Protein AF-A0AAD9C7X7-F1 (afdb_monomer_lite)

Radius of gyration: 27.12 Å; chains: 1; bounding box: 74×35×60 Å

Sequence (134 aa):
MDRTVRLPRRCVQLIERSQFFRSRQISSILEVSDKIKAFRAKTAIWRRRVQNGITDMFPQLTEFLDTNQIPAEIVKNTIGSHLASLGDYFNDYFTDVDTDAWDWVRDPFVAHTSARGLSGKADEELLDLEGPGR

Secondary structure (DSSP, 8-state):
--------HHHHHHHHHHHHHHTS----HHHHHHHHHHHHHHHHHHHHHHHTT--TT-HHHHHHHHHTT--THHHHHHHHHHHHHHHHHHHHHTTT---GGGHHHH-TTS--TT--S--HHHHHHHHHHTS---

pLDDT: mean 76.08, std 17.65, range [39.72, 97.06]

Structure (mmCIF, N/CA/C/O backbone):
data_AF-A0AAD9C7X7-F1
#
_entry.id   AF-A0AAD9C7X7-F1
#
loop_
_atom_site.group_PDB
_atom_site.id
_atom_site.type_symbol
_atom_site.label_atom_id
_atom_site.label_alt_id
_atom_site.label_comp_id
_atom_site.label_asym_id
_atom_site.label_entity_id
_atom_site.label_seq_id
_atom_site.pdbx_PDB_ins_code
_atom_site.Cartn_x
_atom_site.Cartn_y
_atom_site.Cartn_z
_atom_site.occupancy
_atom_site.B_iso_or_equiv
_atom_site.auth_seq_id
_atom_site.auth_comp_id
_atom_site.auth_asym_id
_atom_site.auth_atom_id
_atom_site.pdbx_PDB_model_num
ATOM 1 N N . MET A 1 1 ? 57.657 2.732 0.501 1.00 40.00 1 MET A N 1
ATOM 2 C CA . MET A 1 1 ? 56.421 2.125 -0.028 1.00 40.00 1 MET A CA 1
ATOM 3 C C . MET A 1 1 ? 55.331 3.174 0.057 1.00 40.00 1 MET A C 1
ATOM 5 O O . MET A 1 1 ? 54.780 3.353 1.126 1.00 40.00 1 MET A O 1
ATOM 9 N N . ASP A 1 2 ? 55.086 3.907 -1.025 1.00 41.28 2 ASP A N 1
ATOM 10 C CA . ASP A 1 2 ? 53.816 4.608 -1.235 1.00 41.28 2 ASP A CA 1
ATOM 11 C C . ASP A 1 2 ? 53.670 4.830 -2.746 1.00 41.28 2 ASP A C 1
ATOM 13 O O . ASP A 1 2 ? 54.484 5.519 -3.362 1.00 41.28 2 ASP A O 1
ATOM 17 N N . ARG A 1 3 ? 52.726 4.129 -3.378 1.00 39.88 3 ARG A N 1
ATOM 18 C CA . ARG A 1 3 ? 52.393 4.310 -4.796 1.00 39.88 3 ARG A CA 1
ATOM 19 C C . ARG A 1 3 ? 51.029 4.975 -4.846 1.00 39.88 3 ARG A C 1
ATOM 21 O O . ARG A 1 3 ? 50.009 4.310 -4.996 1.00 39.88 3 ARG A O 1
ATOM 28 N N . THR A 1 4 ? 51.016 6.295 -4.740 1.00 48.06 4 THR A N 1
ATOM 29 C CA . THR A 1 4 ? 49.831 7.096 -5.039 1.00 48.06 4 THR A CA 1
ATOM 30 C C . THR A 1 4 ? 49.591 7.039 -6.549 1.00 48.06 4 THR A C 1
ATOM 32 O O . THR A 1 4 ? 50.273 7.693 -7.340 1.00 48.06 4 THR A O 1
ATOM 35 N N . VAL A 1 5 ? 48.643 6.199 -6.972 1.00 54.66 5 VAL A N 1
ATOM 36 C CA . VAL A 1 5 ? 48.215 6.090 -8.373 1.00 54.66 5 VAL A CA 1
ATOM 37 C C . VAL A 1 5 ? 47.505 7.389 -8.752 1.00 54.66 5 VAL A C 1
ATOM 39 O O . VAL A 1 5 ? 46.354 7.626 -8.390 1.00 54.66 5 VAL A O 1
ATOM 42 N N . ARG A 1 6 ? 48.216 8.274 -9.454 1.00 50.31 6 ARG A N 1
ATOM 43 C CA . ARG A 1 6 ? 47.667 9.538 -9.949 1.00 50.31 6 ARG A CA 1
ATOM 44 C C . ARG A 1 6 ? 46.813 9.248 -11.185 1.00 50.31 6 ARG A C 1
ATOM 46 O O . ARG A 1 6 ? 47.345 8.975 -12.257 1.00 50.31 6 ARG A O 1
ATOM 53 N N . LEU A 1 7 ? 45.492 9.290 -11.024 1.00 53.38 7 LEU A N 1
ATOM 54 C CA . LEU A 1 7 ? 44.555 9.075 -12.127 1.00 53.38 7 LEU A CA 1
ATOM 55 C C . LEU A 1 7 ? 44.685 10.186 -13.192 1.00 53.38 7 LEU A C 1
ATOM 57 O O . LEU A 1 7 ? 44.870 11.358 -12.841 1.00 53.38 7 LEU A O 1
ATOM 61 N N . PRO A 1 8 ? 44.569 9.858 -14.492 1.00 67.44 8 PRO A N 1
ATOM 62 C CA . PRO A 1 8 ? 44.574 10.846 -15.568 1.00 67.44 8 PRO A CA 1
ATOM 63 C C . PRO A 1 8 ? 43.452 11.877 -15.396 1.00 67.44 8 PRO A C 1
ATOM 65 O O . PRO A 1 8 ? 42.335 11.529 -15.016 1.00 67.44 8 PRO A O 1
ATOM 68 N N . ARG A 1 9 ? 43.709 13.144 -15.754 1.00 59.62 9 ARG A N 1
ATOM 69 C CA . ARG A 1 9 ? 42.731 14.250 -15.625 1.00 59.62 9 ARG A CA 1
ATOM 70 C C . ARG A 1 9 ? 41.374 13.948 -16.277 1.00 59.62 9 ARG A C 1
ATOM 72 O O . ARG A 1 9 ? 40.346 14.372 -15.766 1.00 59.62 9 ARG A O 1
ATOM 79 N N . ARG A 1 10 ? 41.362 13.161 -17.360 1.00 52.47 10 ARG A N 1
ATOM 80 C CA . ARG A 1 10 ? 40.131 12.698 -18.023 1.00 52.47 10 ARG A CA 1
ATOM 81 C C . ARG A 1 10 ? 39.289 11.760 -17.147 1.00 52.47 10 ARG A C 1
ATOM 83 O O . ARG A 1 10 ? 38.071 11.872 -17.167 1.00 52.47 10 ARG A O 1
ATOM 90 N N . CYS A 1 11 ? 39.910 10.885 -16.356 1.00 49.72 11 CYS A N 1
ATOM 91 C CA . CYS A 1 11 ? 39.206 9.981 -15.442 1.00 49.72 11 CYS A CA 1
ATOM 92 C C . CYS A 1 11 ? 38.595 10.742 -14.263 1.00 49.72 11 CYS A C 1
ATOM 94 O O . CYS A 1 11 ? 37.447 10.496 -13.916 1.00 49.72 11 CYS A O 1
ATOM 96 N N . VAL A 1 12 ? 39.323 11.715 -13.706 1.00 62.00 12 VAL A N 1
ATOM 97 C CA . VAL A 1 12 ? 38.801 12.587 -12.638 1.00 62.00 12 VAL A CA 1
ATOM 98 C C . VAL A 1 12 ? 37.579 13.363 -13.135 1.00 62.00 12 VAL A C 1
ATOM 100 O O . VAL A 1 12 ? 36.538 13.348 -12.490 1.00 62.00 12 VAL A O 1
ATOM 103 N N . GLN A 1 13 ? 37.648 13.920 -14.345 1.00 64.88 13 GLN A N 1
ATOM 104 C CA . GLN A 1 13 ? 36.546 14.676 -14.940 1.00 64.88 13 GLN A CA 1
ATOM 105 C C . GLN A 1 13 ? 35.323 13.800 -15.286 1.00 64.88 13 GLN A C 1
ATOM 107 O O . GLN A 1 13 ? 34.188 14.269 -15.214 1.00 64.88 13 GLN A O 1
ATOM 112 N N . LEU A 1 14 ? 35.521 12.527 -15.649 1.00 56.09 14 LEU A N 1
ATOM 113 C CA . LEU A 1 14 ? 34.431 11.560 -15.848 1.00 56.09 14 LEU A CA 1
ATOM 114 C C . LEU A 1 14 ? 33.778 11.158 -14.518 1.00 56.09 14 LEU A C 1
ATOM 116 O O . LEU A 1 14 ? 32.552 11.089 -14.439 1.00 56.09 14 LEU A O 1
ATOM 120 N N . ILE A 1 15 ? 34.575 10.965 -13.463 1.00 60.00 15 ILE A N 1
ATOM 121 C CA . ILE A 1 15 ? 34.077 10.688 -12.111 1.00 60.00 15 ILE A CA 1
ATOM 122 C C . ILE A 1 15 ? 33.275 11.889 -11.597 1.00 60.00 15 ILE A C 1
ATOM 124 O O . ILE A 1 15 ? 32.138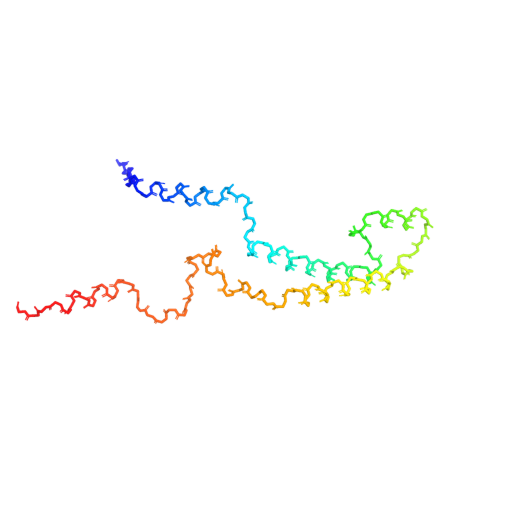 11.711 -11.171 1.00 60.00 15 ILE A O 1
ATOM 128 N N . GLU A 1 16 ? 33.791 13.110 -11.724 1.00 56.50 16 GLU A N 1
ATOM 129 C CA . GLU A 1 16 ? 33.096 14.341 -11.327 1.00 56.50 16 GLU A CA 1
ATOM 130 C C . GLU A 1 16 ? 31.805 14.565 -12.120 1.00 56.50 16 GLU A C 1
ATOM 132 O O . GLU A 1 16 ? 30.785 14.916 -11.537 1.00 56.50 16 GLU A O 1
ATOM 137 N N . ARG A 1 17 ? 31.790 14.291 -13.433 1.00 56.59 17 ARG A N 1
ATOM 138 C CA . ARG A 1 17 ? 30.558 14.360 -14.243 1.00 56.59 17 ARG A CA 1
ATOM 139 C C . ARG A 1 17 ? 29.537 13.295 -13.838 1.00 56.59 17 ARG A C 1
ATOM 141 O O . ARG A 1 17 ? 28.344 13.589 -13.825 1.00 56.59 17 ARG A O 1
ATOM 148 N N . SER A 1 18 ? 29.987 12.099 -13.449 1.00 57.91 18 SER A N 1
ATOM 149 C CA . SER A 1 18 ? 29.115 11.046 -12.907 1.00 57.91 18 SER A CA 1
ATOM 150 C C . SER A 1 18 ? 28.566 11.389 -11.514 1.00 57.91 18 SER A C 1
ATOM 152 O O . SER A 1 18 ? 27.437 11.033 -11.184 1.00 57.91 18 SER A O 1
ATOM 154 N N . GLN A 1 19 ? 29.343 12.102 -10.693 1.00 57.59 19 GLN A N 1
ATOM 155 C CA . GLN A 1 19 ? 28.918 12.595 -9.382 1.00 57.59 19 GLN A CA 1
ATOM 156 C C . GLN A 1 19 ? 27.967 13.789 -9.524 1.00 57.59 19 GLN A C 1
ATOM 158 O O . GLN A 1 19 ? 26.949 13.837 -8.850 1.00 57.59 19 GLN A O 1
ATOM 163 N N . PHE A 1 20 ? 28.226 14.695 -10.467 1.00 49.84 20 PHE A N 1
ATOM 164 C CA . PHE A 1 20 ? 27.360 15.830 -10.784 1.00 49.84 20 PHE A CA 1
ATOM 165 C C . PHE A 1 20 ? 25.993 15.395 -11.331 1.00 49.84 20 PHE A C 1
ATOM 167 O O . PHE A 1 20 ? 24.975 15.987 -10.982 1.00 49.84 20 PHE A O 1
ATOM 174 N N . PHE A 1 21 ? 25.949 14.332 -12.142 1.00 48.50 21 PHE A N 1
ATOM 175 C CA . PHE A 1 21 ? 24.687 13.715 -12.561 1.00 48.50 21 PHE A CA 1
ATOM 176 C C . PHE A 1 21 ? 23.928 13.103 -11.371 1.00 48.50 21 PHE A C 1
ATOM 178 O O . PHE A 1 21 ? 22.713 13.241 -11.291 1.00 48.50 21 PHE A O 1
ATOM 185 N N . ARG A 1 22 ? 24.650 12.526 -10.399 1.00 54.12 22 ARG A N 1
ATOM 186 C CA . ARG A 1 22 ? 24.100 12.033 -9.123 1.00 54.12 22 ARG A CA 1
ATOM 187 C C 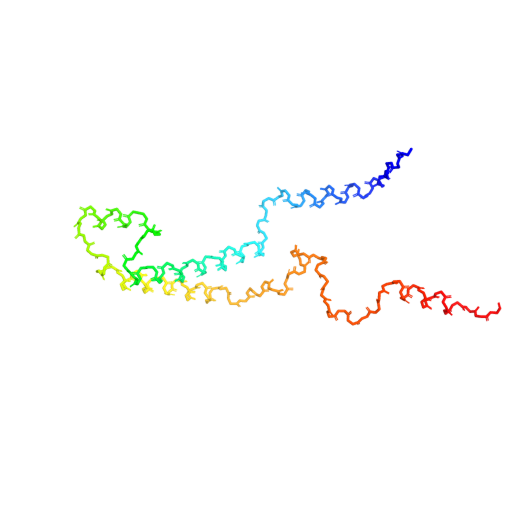. ARG A 1 22 ? 23.554 13.140 -8.204 1.00 54.12 22 ARG A C 1
ATOM 189 O O . ARG A 1 22 ? 22.662 12.865 -7.413 1.00 54.12 22 ARG A O 1
ATOM 196 N N . SER A 1 23 ? 24.059 14.372 -8.302 1.00 48.31 23 SER A N 1
ATOM 197 C CA . SER A 1 23 ? 23.673 15.501 -7.433 1.00 48.31 23 SER A CA 1
ATOM 198 C C . SER A 1 23 ? 22.477 16.321 -7.936 1.00 48.31 23 SER A C 1
ATOM 200 O O . SER A 1 23 ? 22.006 17.219 -7.238 1.00 48.31 23 SER A O 1
ATOM 202 N N . ARG A 1 24 ? 21.986 16.068 -9.155 1.00 51.12 24 ARG A N 1
ATOM 203 C CA . ARG A 1 24 ? 20.868 16.811 -9.750 1.00 51.12 24 ARG A CA 1
ATOM 204 C C . ARG A 1 24 ? 19.558 16.110 -9.366 1.00 51.12 24 ARG A C 1
ATOM 206 O O . ARG A 1 24 ? 19.370 14.960 -9.737 1.00 51.12 24 ARG A O 1
ATOM 213 N N . GLN A 1 25 ? 18.655 16.794 -8.649 1.00 53.16 25 GLN A N 1
ATOM 214 C CA . GLN A 1 25 ? 17.286 16.338 -8.319 1.00 53.16 25 GLN A CA 1
ATOM 215 C C . GLN A 1 25 ? 16.412 16.176 -9.583 1.00 53.16 25 GLN A C 1
ATOM 217 O O . GLN A 1 25 ? 15.431 16.883 -9.795 1.00 53.16 25 GLN A O 1
ATOM 222 N N . ILE A 1 26 ? 16.771 15.263 -10.473 1.00 50.81 26 ILE A N 1
ATOM 223 C CA . ILE A 1 26 ? 15.874 14.762 -11.504 1.00 50.81 26 ILE A CA 1
ATOM 224 C C . ILE A 1 26 ? 15.527 13.373 -11.015 1.00 50.81 26 ILE A C 1
ATOM 226 O O . ILE A 1 26 ? 16.318 12.451 -11.196 1.00 50.81 26 ILE A O 1
ATOM 230 N N . SER A 1 27 ? 14.384 13.235 -10.334 1.00 58.06 27 SER A N 1
ATOM 231 C CA . SER A 1 27 ? 13.903 11.897 -10.015 1.00 58.06 27 SER A CA 1
ATOM 232 C C . SER A 1 27 ? 13.732 11.153 -11.326 1.00 58.06 27 SER A C 1
ATOM 234 O O . SER A 1 27 ? 12.913 11.531 -12.165 1.00 58.06 27 SER A O 1
ATOM 236 N N . SER A 1 28 ? 14.575 10.145 -11.528 1.00 79.00 28 SER A N 1
ATOM 237 C CA . SER A 1 28 ? 14.506 9.327 -12.725 1.00 79.00 28 SER A CA 1
ATOM 238 C C . SER A 1 28 ? 13.157 8.612 -12.755 1.00 79.00 28 SER A C 1
ATOM 240 O O . SER A 1 28 ? 12.538 8.364 -11.716 1.00 79.00 28 SER A O 1
ATOM 242 N N . ILE A 1 29 ? 12.700 8.244 -13.949 1.00 82.56 29 ILE A N 1
ATOM 243 C CA . ILE A 1 29 ? 11.508 7.400 -14.106 1.00 82.56 29 ILE A CA 1
ATOM 244 C C . ILE A 1 29 ? 11.597 6.124 -13.245 1.00 82.56 29 ILE A C 1
ATOM 246 O O . ILE A 1 29 ? 10.588 5.650 -12.728 1.00 82.56 29 ILE A O 1
ATOM 250 N N . LEU A 1 30 ? 12.821 5.643 -13.006 1.00 81.12 30 LEU A N 1
ATOM 251 C CA . LEU A 1 30 ? 13.147 4.513 -12.144 1.00 81.12 30 LEU A CA 1
ATOM 252 C C . LEU A 1 30 ? 12.869 4.809 -10.661 1.00 81.12 30 LEU A C 1
ATOM 254 O O . LEU A 1 30 ? 12.154 4.052 -10.008 1.00 81.12 30 LEU A O 1
ATOM 258 N N . GLU A 1 31 ? 13.331 5.948 -10.140 1.00 82.25 31 GLU A N 1
ATOM 259 C CA . GLU A 1 31 ? 13.024 6.369 -8.764 1.00 82.25 31 GLU A CA 1
ATOM 260 C C . GLU A 1 31 ? 11.527 6.610 -8.541 1.00 82.25 31 GLU A C 1
ATOM 262 O O . GLU A 1 31 ? 10.984 6.288 -7.482 1.00 82.25 31 GLU A O 1
ATOM 267 N N . VAL A 1 32 ? 10.850 7.220 -9.518 1.00 85.56 32 VAL A N 1
ATOM 268 C CA . VAL A 1 32 ? 9.405 7.467 -9.432 1.00 85.56 32 VAL A CA 1
ATOM 269 C C . VAL A 1 32 ? 8.641 6.144 -9.453 1.00 85.56 32 VAL A C 1
ATOM 271 O O . VAL A 1 32 ? 7.730 5.962 -8.646 1.00 85.56 32 VAL A O 1
ATOM 274 N N . SER A 1 33 ? 9.047 5.195 -10.301 1.00 85.25 33 SER A N 1
ATOM 275 C CA . SER A 1 33 ? 8.468 3.851 -10.321 1.00 85.25 33 SER A CA 1
ATOM 276 C C . SER A 1 33 ? 8.663 3.125 -8.990 1.00 85.25 33 SER A C 1
ATOM 278 O O . SER A 1 33 ? 7.701 2.563 -8.474 1.00 85.25 33 SER A O 1
ATOM 280 N N . ASP A 1 34 ? 9.838 3.214 -8.359 1.00 85.44 34 ASP A N 1
ATOM 281 C CA . ASP A 1 34 ? 10.056 2.609 -7.036 1.00 85.44 34 ASP A CA 1
ATOM 282 C C . ASP A 1 34 ? 9.147 3.216 -5.974 1.00 85.44 34 ASP A C 1
ATOM 284 O O . ASP A 1 34 ? 8.576 2.498 -5.153 1.00 85.44 34 ASP A O 1
ATOM 288 N N . LYS A 1 35 ? 8.969 4.542 -6.000 1.00 88.75 35 LYS A N 1
ATOM 289 C CA . LYS A 1 35 ? 8.041 5.233 -5.096 1.00 88.75 35 LYS A CA 1
ATOM 290 C C . LYS A 1 35 ? 6.609 4.743 -5.303 1.00 88.75 35 LYS A C 1
ATOM 292 O O . LYS A 1 35 ? 5.911 4.513 -4.316 1.00 88.75 35 LYS A O 1
ATOM 297 N N . ILE A 1 36 ? 6.186 4.535 -6.551 1.00 88.94 36 ILE A N 1
ATOM 298 C CA . ILE A 1 36 ? 4.866 3.985 -6.885 1.00 88.94 36 ILE A CA 1
ATOM 299 C C . ILE A 1 36 ? 4.741 2.537 -6.396 1.00 88.94 36 ILE A C 1
ATOM 301 O O . ILE A 1 36 ? 3.782 2.223 -5.692 1.00 88.94 36 ILE A O 1
ATOM 305 N N . LYS A 1 37 ? 5.720 1.671 -6.695 1.00 88.38 37 LYS A N 1
ATOM 306 C CA . LYS A 1 37 ? 5.768 0.272 -6.229 1.00 88.38 37 LYS A CA 1
ATOM 307 C C . LYS A 1 37 ? 5.684 0.208 -4.697 1.00 88.38 37 LYS A C 1
ATOM 309 O O . LYS A 1 37 ? 4.847 -0.508 -4.145 1.00 88.38 37 LYS A O 1
ATOM 314 N N . ALA A 1 38 ? 6.478 1.020 -4.000 1.00 91.06 38 ALA A N 1
ATOM 315 C CA . ALA A 1 38 ? 6.463 1.113 -2.543 1.00 91.06 38 ALA A CA 1
ATOM 316 C C . ALA A 1 38 ? 5.120 1.629 -2.004 1.00 91.06 38 ALA A C 1
ATOM 318 O O . ALA A 1 38 ? 4.639 1.147 -0.978 1.00 91.06 38 ALA A O 1
ATOM 319 N N . PHE A 1 39 ? 4.492 2.594 -2.678 1.00 91.62 39 PHE A N 1
ATOM 320 C CA . PHE A 1 39 ? 3.186 3.106 -2.274 1.00 91.62 39 PHE A CA 1
ATOM 321 C C . PHE A 1 39 ? 2.071 2.067 -2.465 1.00 91.62 39 PHE A C 1
ATOM 323 O O . PHE A 1 39 ? 1.271 1.878 -1.551 1.00 91.62 39 PHE A O 1
ATOM 330 N N . ARG A 1 40 ? 2.066 1.313 -3.573 1.00 90.19 40 ARG A N 1
ATOM 331 C CA . ARG A 1 40 ? 1.153 0.169 -3.770 1.00 90.19 40 ARG A CA 1
ATOM 332 C C . ARG A 1 40 ? 1.314 -0.889 -2.670 1.00 90.19 40 ARG A C 1
ATOM 334 O O . ARG A 1 40 ? 0.334 -1.411 -2.148 1.00 90.19 40 ARG A O 1
ATOM 341 N N . ALA A 1 41 ? 2.547 -1.184 -2.262 1.00 92.12 41 ALA A N 1
ATOM 342 C CA . ALA A 1 41 ? 2.783 -2.099 -1.145 1.00 92.12 41 ALA A CA 1
ATOM 343 C C . ALA A 1 41 ? 2.220 -1.543 0.180 1.00 92.12 41 ALA A C 1
ATOM 345 O O . ALA A 1 41 ? 1.620 -2.281 0.966 1.00 92.12 41 ALA A O 1
ATOM 346 N N . LYS A 1 42 ? 2.353 -0.229 0.416 1.00 94.25 42 LYS A N 1
ATOM 347 C CA . LYS A 1 42 ? 1.770 0.439 1.590 1.00 94.25 42 LYS A CA 1
ATOM 348 C C . LYS A 1 42 ? 0.247 0.353 1.603 1.00 94.25 42 LYS A C 1
ATOM 350 O O . LYS A 1 42 ? -0.300 0.006 2.645 1.00 94.25 42 LYS A O 1
ATOM 355 N N . THR A 1 43 ? -0.441 0.600 0.485 1.00 93.38 43 THR A N 1
ATOM 356 C CA . THR A 1 43 ? -1.915 0.532 0.443 1.00 93.38 43 THR A CA 1
ATOM 357 C C . THR A 1 43 ? -2.432 -0.865 0.789 1.00 93.38 43 THR A C 1
ATOM 359 O O . THR A 1 43 ? -3.393 -0.986 1.552 1.00 93.38 43 THR A O 1
ATOM 362 N N . ALA A 1 44 ? -1.750 -1.924 0.340 1.00 93.12 44 ALA A N 1
ATOM 363 C CA . ALA A 1 44 ? -2.068 -3.301 0.720 1.00 93.12 44 ALA A CA 1
ATOM 364 C C . ALA A 1 44 ? -1.888 -3.553 2.232 1.00 93.12 44 ALA A C 1
ATOM 366 O O . ALA A 1 44 ? -2.763 -4.137 2.880 1.00 93.12 44 ALA A O 1
ATOM 367 N N . ILE A 1 45 ? -0.786 -3.070 2.820 1.00 95.44 45 ILE A N 1
ATOM 368 C CA . ILE A 1 45 ? -0.541 -3.163 4.269 1.00 95.44 45 ILE A CA 1
ATOM 369 C C . ILE A 1 45 ? -1.620 -2.409 5.048 1.00 95.44 45 ILE A C 1
ATOM 371 O O . ILE A 1 45 ? -2.181 -2.954 6.000 1.00 95.44 45 ILE A O 1
ATOM 375 N N . TRP A 1 46 ? -1.923 -1.174 4.651 1.00 95.81 46 TRP A N 1
ATOM 376 C CA . TRP A 1 46 ? -2.915 -0.327 5.308 1.00 95.81 46 TRP A CA 1
ATOM 377 C C . TRP A 1 46 ? -4.301 -0.957 5.259 1.00 95.81 46 TRP A C 1
ATOM 379 O O . TRP A 1 46 ? -4.979 -1.001 6.281 1.00 95.81 46 TRP A O 1
ATOM 389 N N . ARG A 1 47 ? -4.685 -1.542 4.118 1.00 94.69 47 ARG A N 1
ATOM 390 C CA . ARG A 1 47 ? -5.955 -2.262 3.976 1.00 94.69 47 ARG A CA 1
ATOM 391 C C . ARG A 1 47 ? -6.056 -3.405 4.982 1.00 94.69 47 ARG A C 1
ATOM 393 O O . ARG A 1 47 ? -7.062 -3.505 5.677 1.00 94.69 47 ARG A O 1
ATOM 400 N N . ARG A 1 48 ? -5.009 -4.228 5.107 1.00 95.31 48 ARG A N 1
ATOM 401 C CA . ARG A 1 48 ? -4.973 -5.335 6.076 1.00 95.31 48 ARG A CA 1
ATOM 402 C C . ARG A 1 48 ? -5.065 -4.838 7.520 1.00 95.31 48 ARG A C 1
ATOM 404 O O . ARG A 1 48 ? -5.777 -5.429 8.322 1.00 95.31 48 ARG A O 1
ATOM 411 N N . ARG A 1 49 ? -4.354 -3.758 7.863 1.00 95.12 49 ARG A N 1
ATOM 412 C CA . ARG A 1 49 ? -4.396 -3.174 9.217 1.00 95.12 49 ARG A CA 1
ATOM 413 C C . ARG A 1 49 ? -5.792 -2.660 9.557 1.00 95.12 49 ARG A C 1
ATOM 415 O O . ARG A 1 49 ? -6.334 -3.047 10.586 1.00 95.12 49 ARG A O 1
ATOM 422 N N . VAL A 1 50 ? -6.404 -1.903 8.648 1.00 94.44 50 VAL A N 1
ATOM 423 C CA . VAL A 1 50 ? -7.772 -1.395 8.807 1.00 94.44 50 VAL A CA 1
ATOM 424 C C . VAL A 1 50 ? -8.778 -2.540 8.928 1.00 94.44 50 VAL A C 1
ATOM 426 O O . VAL A 1 50 ? -9.676 -2.475 9.760 1.00 94.44 50 VAL A O 1
ATOM 429 N N . GLN A 1 51 ? -8.608 -3.626 8.167 1.00 93.06 51 GLN A N 1
ATOM 430 C CA . GLN A 1 51 ? -9.436 -4.832 8.296 1.00 93.06 51 GLN A CA 1
ATOM 431 C C . GLN A 1 51 ? -9.308 -5.527 9.659 1.00 93.06 51 GLN A C 1
ATOM 433 O O . GLN A 1 51 ? -10.248 -6.191 10.090 1.00 93.06 51 GLN A O 1
ATOM 438 N N . ASN A 1 52 ? -8.197 -5.328 10.363 1.00 93.50 52 ASN A N 1
ATOM 439 C CA . ASN A 1 52 ? -7.999 -5.801 11.731 1.00 93.50 52 ASN A CA 1
ATOM 440 C C . ASN A 1 52 ? -8.417 -4.758 12.786 1.00 93.50 52 ASN A C 1
ATOM 442 O O . ASN A 1 52 ? -8.082 -4.920 13.956 1.00 93.50 52 ASN A O 1
ATOM 446 N N . GLY A 1 53 ? -9.090 -3.674 12.383 1.00 91.31 53 GLY A N 1
ATOM 447 C CA . GLY A 1 53 ? -9.508 -2.588 13.274 1.00 91.31 53 GLY A CA 1
ATOM 448 C C . GLY A 1 53 ? -8.378 -1.633 13.674 1.00 91.31 53 GLY A C 1
ATOM 449 O O . GLY A 1 53 ? -8.565 -0.801 14.553 1.00 91.31 53 GLY A O 1
ATOM 450 N N . ILE A 1 54 ? -7.205 -1.731 13.040 1.00 93.25 54 ILE A N 1
ATOM 451 C CA . ILE A 1 54 ? -6.028 -0.920 13.364 1.00 93.25 54 ILE A CA 1
ATOM 452 C C . ILE A 1 54 ? -5.933 0.256 12.383 1.00 93.25 54 ILE A C 1
ATOM 454 O O . ILE A 1 54 ? -5.713 0.052 11.186 1.00 93.25 54 ILE A O 1
ATOM 458 N N . THR A 1 55 ? -6.051 1.488 12.885 1.00 93.31 55 THR A N 1
ATOM 459 C CA . THR A 1 55 ? -6.067 2.723 12.072 1.00 93.31 55 THR A CA 1
ATOM 460 C C . THR A 1 55 ? -4.817 3.596 12.204 1.00 93.31 55 THR A C 1
ATOM 462 O O . THR A 1 55 ? -4.786 4.684 11.639 1.00 93.31 55 THR A O 1
ATOM 465 N N . ASP A 1 56 ? -3.761 3.117 12.867 1.00 93.19 56 ASP A N 1
ATOM 466 C CA . ASP A 1 56 ? -2.532 3.864 13.204 1.00 93.19 56 ASP A CA 1
ATOM 467 C C . ASP A 1 56 ? -1.810 4.542 12.022 1.00 93.19 56 ASP A C 1
ATOM 469 O O . ASP A 1 56 ? -1.048 5.488 12.202 1.00 93.19 56 ASP A O 1
ATOM 473 N N . MET A 1 57 ? -2.068 4.088 10.797 1.00 94.19 57 MET A N 1
ATOM 474 C CA . MET A 1 57 ? -1.553 4.687 9.559 1.00 94.19 57 MET A CA 1
ATOM 475 C C . MET A 1 57 ? -2.237 6.014 9.197 1.00 94.19 57 MET A C 1
ATOM 477 O O . MET A 1 57 ? -1.729 6.760 8.362 1.00 94.19 57 MET A O 1
ATOM 481 N N . PHE A 1 58 ? -3.373 6.311 9.830 1.00 94.50 58 PHE A N 1
ATOM 482 C CA . PHE A 1 58 ? -4.169 7.521 9.663 1.00 94.50 58 PHE A CA 1
ATOM 483 C C . PHE A 1 58 ? -4.310 8.215 11.030 1.00 94.50 58 PHE A C 1
ATOM 485 O O . PHE A 1 58 ? -5.315 8.011 11.719 1.00 94.50 58 PHE A O 1
ATOM 492 N N . PRO A 1 59 ? -3.321 9.028 11.454 1.00 94.69 59 PRO A N 1
ATOM 493 C CA . PRO A 1 59 ? -3.295 9.603 12.801 1.00 94.69 59 PRO A CA 1
ATOM 494 C C . PRO A 1 59 ? -4.539 10.437 13.118 1.00 94.69 59 PRO A C 1
ATOM 496 O O . PRO A 1 59 ? -5.165 10.234 14.148 1.00 94.69 59 PRO A O 1
ATOM 499 N N . GLN A 1 60 ? -4.956 11.290 12.178 1.00 95.94 60 GLN A N 1
ATOM 500 C CA . GLN A 1 60 ? -6.140 12.142 12.333 1.00 95.94 60 GLN A CA 1
ATOM 501 C C . GLN A 1 60 ? -7.439 11.339 12.454 1.00 95.94 60 GLN A C 1
ATOM 503 O O . GLN A 1 60 ? -8.325 11.695 13.223 1.00 95.94 60 GLN A O 1
ATOM 508 N N . LEU A 1 61 ? -7.560 10.241 11.702 1.00 93.62 61 LEU A N 1
ATOM 509 C CA . LEU A 1 61 ? -8.717 9.357 11.812 1.00 93.62 61 LEU A CA 1
ATOM 510 C C . LEU A 1 61 ? -8.712 8.631 13.158 1.00 93.62 61 LEU A C 1
ATOM 512 O O . LEU A 1 61 ? -9.755 8.528 13.789 1.00 93.62 61 LEU A O 1
ATOM 516 N N . THR A 1 62 ? -7.553 8.131 13.584 1.00 94.44 62 THR A N 1
ATOM 517 C CA . THR A 1 62 ? -7.410 7.417 14.859 1.00 94.44 62 THR A CA 1
ATOM 518 C C . THR A 1 62 ? -7.786 8.325 16.022 1.00 94.44 62 THR A C 1
ATOM 520 O O . THR A 1 62 ? -8.663 7.979 16.802 1.00 94.44 62 THR A O 1
ATOM 523 N N . GLU A 1 63 ? -7.225 9.535 16.060 1.00 96.81 63 GLU A N 1
ATOM 524 C CA . GLU A 1 63 ? -7.564 10.551 17.058 1.00 96.81 63 GLU A CA 1
ATOM 525 C C . GLU A 1 63 ? -9.066 10.866 17.068 1.00 96.81 63 GLU A C 1
ATOM 527 O O . GLU A 1 63 ? -9.679 10.942 18.132 1.00 96.81 63 GLU A O 1
ATOM 532 N N . PHE A 1 64 ? -9.685 11.004 15.892 1.00 96.06 64 PHE A N 1
ATOM 533 C CA . PHE A 1 64 ? -11.121 11.247 15.782 1.00 96.06 64 PHE A CA 1
ATOM 534 C C . PHE A 1 64 ? -11.960 10.085 16.333 1.00 96.06 64 PHE A C 1
ATOM 536 O O . PHE A 1 64 ? -12.917 10.325 17.072 1.00 96.06 64 PHE A O 1
ATOM 543 N N . LEU A 1 65 ? -11.623 8.841 15.985 1.00 94.50 65 LEU A N 1
ATOM 544 C CA . LEU A 1 65 ? -12.336 7.654 16.460 1.00 94.50 65 LEU A CA 1
ATOM 545 C C . LEU A 1 65 ? -12.215 7.509 17.979 1.00 94.50 65 LEU A C 1
ATOM 547 O O . 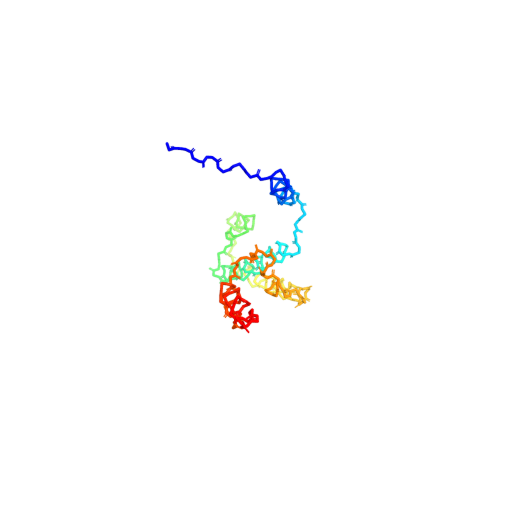LEU A 1 65 ? -13.228 7.311 18.648 1.00 94.50 65 LEU A O 1
ATOM 551 N N . ASP A 1 66 ? -11.009 7.689 18.517 1.00 94.62 66 ASP A N 1
ATOM 552 C CA . ASP A 1 66 ? -10.730 7.591 19.951 1.00 94.62 66 ASP A CA 1
ATOM 553 C C . ASP A 1 66 ? -11.461 8.687 20.738 1.00 94.62 66 ASP A C 1
ATOM 555 O O . ASP A 1 66 ? -12.163 8.399 21.709 1.00 94.62 66 ASP A O 1
ATOM 559 N N . THR A 1 67 ? -11.371 9.941 20.281 1.00 97.06 67 THR A N 1
ATOM 560 C CA . THR A 1 67 ? -12.018 11.095 20.931 1.00 97.06 67 THR A CA 1
ATOM 561 C C . THR A 1 67 ? -13.534 10.936 21.002 1.00 97.06 67 THR A C 1
ATOM 563 O O . THR A 1 67 ? -14.152 11.266 22.014 1.00 97.06 67 THR A O 1
ATOM 566 N N . ASN A 1 68 ? -14.142 10.416 19.934 1.00 96.00 68 ASN A N 1
ATOM 567 C CA . ASN A 1 68 ? -15.590 10.243 19.840 1.00 96.00 68 ASN A CA 1
ATOM 568 C C . ASN A 1 68 ? -16.069 8.851 20.290 1.00 96.00 68 ASN A C 1
ATOM 570 O O . ASN A 1 68 ? -17.263 8.572 20.198 1.00 96.00 68 ASN A O 1
ATOM 574 N N . GLN A 1 69 ? -15.170 7.981 20.770 1.00 94.44 69 GLN A N 1
ATOM 575 C CA . GLN A 1 69 ? -15.468 6.602 21.193 1.00 94.44 69 GLN A CA 1
ATOM 576 C C . GLN A 1 69 ? -16.178 5.781 20.098 1.00 94.44 69 GLN A C 1
ATOM 578 O O . GLN A 1 69 ? -17.067 4.971 20.368 1.00 94.44 69 GLN A O 1
ATOM 583 N N . ILE A 1 70 ? -15.790 6.001 18.839 1.00 93.69 70 ILE A N 1
ATOM 584 C CA . ILE A 1 70 ? -16.366 5.344 17.664 1.00 93.69 70 ILE A CA 1
ATOM 585 C C . ILE A 1 70 ? -15.536 4.094 17.336 1.00 93.69 70 ILE A C 1
ATOM 587 O O . ILE A 1 70 ? -14.344 4.212 17.053 1.00 93.69 70 ILE A O 1
ATOM 591 N N . PRO A 1 71 ? -16.139 2.891 17.293 1.00 92.31 71 PRO A N 1
ATOM 592 C CA . PRO A 1 71 ? -15.427 1.685 16.888 1.00 92.31 71 PRO A CA 1
ATOM 593 C C . PRO A 1 71 ? -14.902 1.768 15.448 1.00 92.31 71 PRO A C 1
ATOM 595 O O . PRO A 1 71 ? -15.656 2.057 14.514 1.00 92.31 71 PRO A O 1
ATOM 598 N N . ALA A 1 72 ? -13.633 1.403 15.244 1.00 91.19 72 ALA A N 1
ATOM 599 C CA . ALA A 1 72 ? -13.008 1.362 13.918 1.00 91.19 72 ALA A CA 1
ATOM 600 C C . ALA A 1 72 ? -13.727 0.421 12.926 1.00 91.19 72 ALA A C 1
ATOM 602 O O . ALA A 1 72 ? -13.664 0.630 11.713 1.00 91.19 72 ALA A O 1
ATOM 603 N N . GLU A 1 73 ? -14.471 -0.574 13.424 1.00 92.50 73 GLU A N 1
ATOM 604 C CA . GLU A 1 73 ? -15.284 -1.485 12.604 1.00 92.50 73 GLU A CA 1
ATOM 605 C C . GLU A 1 73 ? -16.324 -0.754 11.738 1.00 92.50 73 GLU A C 1
ATOM 607 O O . GLU A 1 73 ? -16.647 -1.227 10.649 1.00 92.50 73 GLU A O 1
ATOM 612 N N . ILE A 1 74 ? -16.799 0.425 12.162 1.00 92.56 74 ILE A N 1
ATOM 613 C CA . ILE A 1 74 ? -17.784 1.218 11.407 1.00 92.56 74 ILE A CA 1
ATOM 614 C C . ILE A 1 74 ? -17.186 1.743 10.096 1.00 92.56 74 ILE A C 1
ATOM 616 O O . ILE A 1 74 ? -17.857 1.774 9.066 1.00 92.56 74 ILE A O 1
ATOM 620 N N . VAL A 1 75 ? -15.913 2.143 10.115 1.00 91.56 75 VAL A N 1
ATOM 621 C CA . VAL A 1 75 ? -15.242 2.779 8.968 1.00 91.56 75 VAL A CA 1
ATOM 622 C C . VAL A 1 75 ? -14.376 1.810 8.163 1.00 91.56 75 VAL A C 1
ATOM 624 O O . VAL A 1 75 ? -14.014 2.094 7.019 1.00 91.56 75 VAL A O 1
ATOM 627 N N . LYS A 1 76 ? -14.070 0.642 8.736 1.00 93.69 76 LYS A N 1
ATOM 628 C CA . LYS A 1 76 ? -13.171 -0.370 8.174 1.00 93.69 76 LYS A CA 1
ATOM 629 C C . LYS A 1 76 ? -13.516 -0.783 6.747 1.00 93.69 76 LYS A C 1
ATOM 631 O O . LYS A 1 76 ? -12.625 -0.823 5.899 1.00 93.69 76 LYS A O 1
ATOM 636 N N . ASN A 1 77 ? -14.783 -1.089 6.465 1.00 93.88 77 ASN A N 1
ATOM 637 C CA . ASN A 1 77 ? -15.189 -1.566 5.139 1.00 93.88 77 ASN A CA 1
ATOM 638 C C . ASN A 1 77 ? -15.059 -0.466 4.081 1.00 93.88 77 ASN A C 1
ATOM 640 O O . ASN A 1 77 ? -14.550 -0.718 2.987 1.00 93.88 77 ASN A O 1
ATOM 644 N N . THR A 1 78 ? -15.457 0.757 4.429 1.00 94.81 78 THR A N 1
ATOM 645 C CA . THR A 1 78 ? -15.362 1.930 3.556 1.00 94.81 78 THR A CA 1
ATOM 646 C C . THR A 1 78 ? -13.905 2.229 3.221 1.00 94.81 78 THR A C 1
ATOM 648 O O . THR A 1 78 ? -13.518 2.230 2.054 1.00 94.81 78 THR A O 1
ATOM 651 N N . ILE A 1 79 ? -13.054 2.378 4.239 1.00 94.75 79 ILE A N 1
ATOM 652 C CA . ILE A 1 79 ? -11.628 2.674 4.052 1.00 94.75 79 ILE A CA 1
ATOM 653 C C . ILE A 1 79 ? -10.922 1.524 3.326 1.00 94.75 79 ILE A C 1
ATOM 655 O O . ILE A 1 79 ? -10.142 1.758 2.405 1.00 94.75 79 ILE A O 1
ATOM 659 N N . GLY A 1 80 ? -11.220 0.276 3.692 1.00 94.81 80 GLY A N 1
ATOM 660 C CA . GLY A 1 80 ? -10.664 -0.902 3.033 1.00 94.81 80 G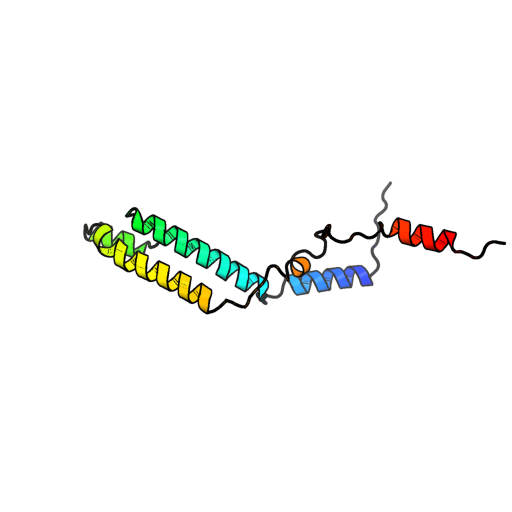LY A CA 1
ATOM 661 C C . GLY A 1 80 ? -11.007 -0.968 1.542 1.00 94.81 80 GLY A C 1
ATOM 662 O O . GLY A 1 80 ? -10.143 -1.322 0.740 1.00 94.81 80 GLY A O 1
ATOM 663 N N . SER A 1 81 ? -12.230 -0.583 1.165 1.00 95.75 81 SER A N 1
ATOM 664 C CA . SER A 1 81 ? -12.678 -0.532 -0.235 1.00 95.75 81 SER A CA 1
ATOM 665 C C . SER A 1 81 ? -12.004 0.599 -1.013 1.00 95.75 81 SER A C 1
ATOM 667 O O . SER A 1 81 ? -11.571 0.392 -2.148 1.00 95.75 81 SER A O 1
ATOM 669 N N . HIS A 1 82 ? -11.831 1.771 -0.395 1.00 95.81 82 HIS A N 1
ATOM 670 C CA . HIS A 1 82 ? -11.081 2.871 -1.005 1.00 95.81 82 HIS A CA 1
ATOM 671 C C . HIS A 1 82 ? -9.606 2.518 -1.215 1.00 95.81 82 HIS A C 1
ATOM 673 O O . HIS A 1 82 ? -9.062 2.807 -2.275 1.00 95.81 82 HIS A O 1
ATOM 679 N N . LEU A 1 83 ? -8.963 1.849 -0.252 1.00 95.50 83 LEU A N 1
ATOM 680 C CA . LEU A 1 83 ? -7.573 1.400 -0.390 1.00 95.50 83 LEU A CA 1
ATOM 681 C C . LEU A 1 83 ? -7.405 0.324 -1.466 1.00 95.50 83 LEU A C 1
ATOM 683 O O . LEU A 1 83 ? -6.385 0.318 -2.153 1.00 95.50 83 LEU A O 1
ATOM 687 N N . ALA A 1 84 ? -8.392 -0.565 -1.620 1.00 93.75 84 ALA A N 1
ATOM 688 C CA . ALA A 1 84 ? -8.420 -1.537 -2.710 1.00 93.75 84 ALA A CA 1
ATOM 689 C C . ALA A 1 84 ? -8.501 -0.829 -4.068 1.00 93.75 84 ALA A C 1
ATOM 691 O O . ALA A 1 84 ? -7.602 -0.987 -4.886 1.00 93.75 84 ALA A O 1
ATOM 692 N N . SER A 1 85 ? -9.498 0.047 -4.229 1.00 95.19 85 SER A N 1
ATOM 693 C CA . SER A 1 85 ? -9.706 0.818 -5.460 1.00 95.19 85 SER A CA 1
ATOM 694 C C . SER A 1 85 ? -8.482 1.666 -5.804 1.00 95.19 85 SER A C 1
ATOM 696 O O . SER A 1 85 ? -8.076 1.741 -6.954 1.00 95.19 85 SER A O 1
ATOM 698 N N . LEU A 1 86 ? -7.845 2.279 -4.800 1.00 93.88 86 LEU A N 1
ATOM 699 C CA . LEU A 1 86 ? -6.609 3.032 -4.988 1.00 93.88 86 LEU A CA 1
ATOM 700 C C . LEU A 1 86 ? -5.487 2.143 -5.536 1.00 93.88 86 LEU A C 1
ATOM 702 O O . LEU A 1 86 ? -4.782 2.560 -6.449 1.00 93.88 86 LEU A O 1
ATOM 706 N N . GLY A 1 87 ? -5.329 0.926 -5.009 1.00 90.75 87 GLY A N 1
ATOM 707 C CA . GLY A 1 87 ? -4.386 -0.057 -5.545 1.00 90.75 87 GLY A CA 1
ATOM 708 C C . GLY A 1 87 ? -4.661 -0.400 -7.010 1.00 90.75 87 GLY A C 1
ATOM 709 O O . GLY A 1 87 ? -3.724 -0.414 -7.809 1.00 90.75 87 GLY A O 1
ATOM 710 N N . ASP A 1 88 ? -5.932 -0.594 -7.361 1.00 91.25 88 ASP A N 1
ATOM 711 C CA . ASP A 1 88 ? -6.365 -0.896 -8.728 1.00 91.25 88 ASP A CA 1
ATOM 712 C C . ASP A 1 88 ? -6.086 0.281 -9.676 1.00 91.25 88 ASP A C 1
ATOM 714 O O . ASP A 1 88 ? -5.443 0.096 -10.704 1.00 91.25 88 ASP A O 1
ATOM 718 N N . TYR A 1 89 ? -6.407 1.518 -9.280 1.00 91.94 89 TYR A N 1
ATOM 719 C CA . TYR A 1 89 ? -6.066 2.714 -10.063 1.00 91.94 89 TYR A CA 1
ATOM 720 C C . TYR A 1 89 ? -4.569 2.853 -10.302 1.00 91.94 89 TYR A C 1
ATOM 722 O O . TYR A 1 89 ? -4.137 3.245 -11.384 1.00 91.94 89 TYR A O 1
ATOM 730 N N . PHE A 1 90 ? -3.760 2.542 -9.289 1.00 88.62 90 PHE A N 1
ATOM 731 C CA . PHE A 1 90 ? -2.322 2.531 -9.470 1.00 88.62 90 PHE A CA 1
ATOM 732 C C . PHE A 1 90 ? -1.916 1.468 -10.493 1.00 88.62 90 PHE A C 1
ATOM 734 O O . PHE A 1 90 ? -1.063 1.777 -11.321 1.00 88.62 90 PHE A O 1
ATOM 741 N N . ASN A 1 91 ? -2.480 0.255 -10.451 1.00 85.94 91 ASN A N 1
ATOM 742 C CA . ASN A 1 91 ? -2.225 -0.796 -11.444 1.00 85.94 91 ASN A CA 1
ATOM 743 C C . ASN A 1 91 ? -2.584 -0.338 -12.859 1.00 85.94 91 ASN A C 1
ATOM 745 O O . ASN A 1 91 ? -1.721 -0.414 -13.730 1.00 85.94 91 ASN A O 1
ATOM 749 N N . ASP A 1 92 ? -3.780 0.212 -13.041 1.00 88.56 92 ASP A N 1
ATOM 750 C CA . ASP A 1 92 ? -4.304 0.634 -14.341 1.00 88.56 92 ASP A CA 1
ATOM 751 C C . ASP A 1 92 ? -3.532 1.819 -14.933 1.00 88.56 92 ASP A C 1
ATOM 753 O O . ASP A 1 92 ? -3.314 1.887 -16.138 1.00 88.56 92 ASP A O 1
ATOM 757 N N . TYR A 1 93 ? -3.084 2.760 -14.097 1.00 87.69 93 TYR A N 1
ATOM 758 C CA . TYR A 1 93 ? -2.386 3.958 -14.572 1.00 87.69 93 TYR A CA 1
ATOM 759 C C . TYR A 1 93 ? -0.910 3.706 -14.925 1.00 87.69 93 TYR A C 1
ATOM 761 O O . TYR A 1 93 ? -0.318 4.455 -15.699 1.00 87.69 93 TYR A O 1
ATOM 769 N N . PHE A 1 94 ? -0.290 2.668 -14.353 1.00 83.25 94 PHE A N 1
ATOM 770 C CA . PHE A 1 94 ? 1.130 2.358 -14.557 1.00 83.25 94 PHE A CA 1
ATOM 771 C C . PHE A 1 94 ? 1.338 0.914 -15.046 1.00 83.25 94 PHE A C 1
ATOM 773 O O . PHE A 1 94 ? 2.199 0.208 -14.518 1.00 83.25 94 PHE A O 1
ATOM 780 N N . THR A 1 95 ? 0.546 0.465 -16.026 1.00 77.25 95 THR A N 1
ATOM 781 C CA . THR A 1 95 ? 0.654 -0.878 -16.631 1.00 77.25 95 THR A CA 1
ATOM 782 C C . THR A 1 95 ? 1.952 -1.084 -17.409 1.00 77.25 95 THR A C 1
ATOM 784 O O . THR A 1 95 ? 2.504 -2.179 -17.395 1.00 77.25 95 THR A O 1
ATOM 787 N N . ASP A 1 96 ? 2.463 -0.024 -18.037 1.00 68.25 96 ASP A N 1
ATOM 788 C CA . ASP A 1 96 ? 3.519 -0.124 -19.057 1.00 68.25 96 ASP A CA 1
ATOM 789 C C . ASP A 1 96 ? 4.923 0.178 -18.518 1.00 68.25 96 ASP A C 1
ATOM 791 O O . ASP A 1 96 ? 5.902 0.214 -19.265 1.00 68.25 96 ASP A O 1
ATOM 795 N N . VAL A 1 97 ? 5.048 0.425 -17.212 1.00 69.75 97 VAL A N 1
ATOM 796 C CA . VAL A 1 97 ? 6.337 0.758 -16.600 1.00 69.75 97 VAL A CA 1
ATOM 797 C C . VAL A 1 97 ? 7.027 -0.520 -16.121 1.00 69.75 97 VAL A C 1
ATOM 799 O O . VAL A 1 97 ? 7.145 -0.762 -14.918 1.00 69.75 97 VAL A O 1
ATOM 802 N N . ASP A 1 98 ? 7.498 -1.334 -17.067 1.00 68.69 98 ASP A N 1
ATOM 803 C CA . ASP A 1 98 ? 8.449 -2.410 -16.775 1.00 68.69 98 ASP A CA 1
ATOM 804 C C . ASP A 1 98 ? 9.809 -1.785 -16.450 1.00 68.69 98 ASP A C 1
ATOM 806 O O . ASP A 1 98 ? 10.632 -1.540 -17.330 1.00 68.69 98 ASP A O 1
ATOM 810 N N . THR A 1 99 ? 10.014 -1.437 -15.178 1.00 71.56 99 THR A N 1
ATOM 811 C CA . THR A 1 99 ? 11.294 -0.909 -14.693 1.00 71.56 99 THR A CA 1
ATOM 812 C C . THR A 1 99 ? 12.357 -1.972 -14.490 1.00 71.56 99 THR A C 1
ATOM 814 O O . THR A 1 99 ? 13.523 -1.600 -14.376 1.00 71.56 99 THR A O 1
ATOM 817 N N . ASP A 1 100 ? 11.988 -3.250 -14.499 1.00 72.19 100 ASP A N 1
ATOM 818 C CA . ASP A 1 100 ? 12.913 -4.355 -14.251 1.00 72.19 100 ASP A CA 1
ATOM 819 C C . ASP A 1 100 ? 13.821 -4.546 -15.486 1.00 72.19 100 ASP A C 1
ATOM 821 O O . ASP A 1 100 ? 15.025 -4.780 -15.372 1.00 72.19 100 ASP A O 1
ATOM 825 N N . ALA A 1 101 ? 13.298 -4.267 -16.689 1.00 71.56 101 ALA A N 1
ATOM 826 C CA . ALA A 1 101 ? 14.088 -4.163 -17.923 1.00 71.56 101 ALA A CA 1
ATOM 827 C C . ALA A 1 101 ? 15.211 -3.099 -17.872 1.0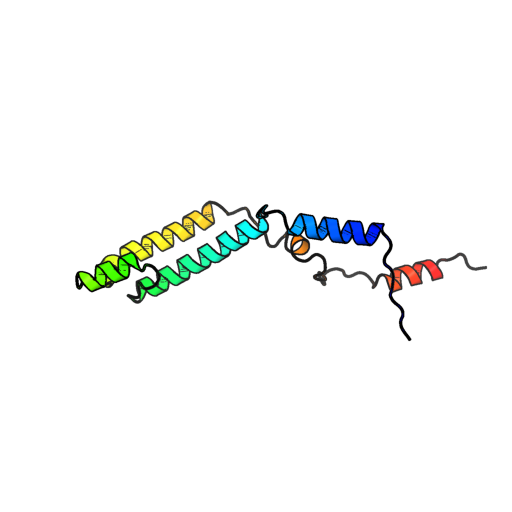0 71.56 101 ALA A C 1
ATOM 829 O O . ALA A 1 101 ? 16.151 -3.136 -18.671 1.00 71.56 101 ALA A O 1
ATOM 830 N N . TRP A 1 102 ? 15.135 -2.149 -16.935 1.00 73.06 102 TRP A N 1
ATOM 831 C CA . TRP A 1 102 ? 16.083 -1.043 -16.778 1.00 73.06 102 TRP A CA 1
ATOM 832 C C . TRP A 1 102 ? 16.968 -1.204 -15.542 1.00 73.06 102 TRP A C 1
ATOM 834 O O . TRP A 1 102 ? 17.661 -0.260 -15.161 1.00 73.06 102 TRP A O 1
ATOM 844 N N . ASP A 1 103 ? 16.989 -2.382 -14.916 1.00 74.81 103 ASP A N 1
ATOM 845 C CA . ASP A 1 103 ? 17.810 -2.622 -13.727 1.00 74.81 103 ASP A CA 1
ATOM 846 C C . ASP A 1 103 ? 19.309 -2.425 -13.996 1.00 74.81 103 ASP A C 1
ATOM 848 O O . ASP A 1 103 ? 20.026 -1.910 -13.137 1.00 74.81 103 ASP A O 1
ATOM 852 N N . TRP A 1 104 ? 19.771 -2.686 -15.224 1.00 75.81 104 TRP A N 1
ATOM 853 C CA . TRP A 1 104 ? 21.141 -2.385 -15.661 1.00 75.81 104 TRP A CA 1
ATOM 854 C C . TRP A 1 104 ? 21.485 -0.884 -15.595 1.00 75.81 104 TRP A C 1
ATOM 856 O O . TRP A 1 104 ? 22.649 -0.514 -15.466 1.00 75.81 104 TRP A O 1
ATOM 866 N N . VAL A 1 105 ? 20.486 0.005 -15.670 1.00 77.31 105 VAL A N 1
ATOM 867 C CA . VAL A 1 105 ? 20.675 1.458 -15.509 1.00 77.31 105 VAL A CA 1
ATOM 868 C C . VAL A 1 105 ? 20.889 1.818 -14.037 1.00 77.31 105 VAL A C 1
ATOM 870 O O . VAL A 1 105 ? 21.582 2.791 -13.736 1.00 77.31 105 VAL A O 1
ATOM 873 N N . ARG A 1 106 ? 20.301 1.046 -13.112 1.00 74.50 106 ARG A N 1
ATOM 874 C CA . ARG A 1 106 ? 20.449 1.242 -11.660 1.00 74.50 106 ARG A CA 1
ATOM 875 C C . ARG A 1 106 ? 21.796 0.738 -11.174 1.00 74.50 106 ARG A C 1
ATOM 877 O O . ARG A 1 106 ? 22.443 1.416 -10.377 1.00 74.50 106 ARG A O 1
ATOM 884 N N . ASP A 1 107 ? 22.203 -0.425 -11.666 1.00 74.94 107 ASP A N 1
ATOM 885 C CA . ASP A 1 107 ? 23.501 -1.007 -11.367 1.00 74.94 107 ASP A CA 1
ATOM 886 C C . ASP A 1 107 ? 24.113 -1.645 -12.633 1.00 74.94 107 ASP A C 1
ATOM 888 O O . ASP A 1 107 ? 23.819 -2.793 -12.975 1.00 74.94 107 ASP A O 1
ATOM 892 N N . PRO A 1 108 ? 24.981 -0.899 -13.346 1.00 68.31 108 PRO A N 1
ATOM 893 C CA . PRO A 1 108 ? 25.582 -1.345 -14.602 1.00 68.31 108 PRO A CA 1
ATOM 894 C C . PRO A 1 108 ? 26.648 -2.432 -14.416 1.00 68.31 108 PRO A C 1
ATOM 896 O O . PRO A 1 108 ? 27.175 -2.936 -15.406 1.00 68.31 108 PRO A O 1
ATOM 899 N N . PHE A 1 109 ? 26.997 -2.776 -13.173 1.00 73.06 109 PHE A N 1
ATOM 900 C CA . PHE A 1 109 ? 27.996 -3.795 -12.855 1.00 73.06 109 PHE A CA 1
ATOM 901 C C . PHE A 1 109 ? 27.384 -5.063 -12.260 1.00 73.06 109 PHE A C 1
ATOM 903 O O . PHE A 1 109 ? 28.132 -5.994 -11.946 1.00 73.06 109 PHE A O 1
ATOM 910 N N . VAL A 1 110 ? 26.051 -5.149 -12.141 1.00 65.00 110 VAL A N 1
ATOM 911 C CA . VAL A 1 110 ? 25.396 -6.436 -11.884 1.00 65.00 110 VAL A CA 1
ATOM 912 C C . VAL A 1 110 ? 25.680 -7.304 -13.091 1.00 65.00 110 VAL A C 1
ATOM 914 O O . VAL A 1 110 ? 25.139 -7.094 -14.174 1.00 65.00 110 VAL A O 1
ATOM 917 N N . ALA A 1 111 ? 26.580 -8.265 -12.922 1.00 52.03 111 ALA A N 1
ATOM 918 C CA . ALA A 1 111 ? 26.848 -9.258 -13.937 1.00 52.03 111 ALA A CA 1
ATOM 919 C C . ALA A 1 111 ? 25.531 -9.982 -14.239 1.00 52.03 111 ALA A C 1
ATOM 921 O O . ALA A 1 111 ? 25.099 -10.848 -13.478 1.00 52.03 111 ALA A O 1
ATOM 922 N N . HIS A 1 112 ? 24.880 -9.629 -15.347 1.00 55.31 112 HIS A N 1
ATOM 923 C CA . HIS A 1 112 ? 23.872 -10.485 -15.939 1.00 55.31 112 HIS A CA 1
ATOM 924 C C . HIS A 1 112 ? 24.607 -11.772 -16.306 1.00 55.31 112 HIS A C 1
ATOM 926 O O . HIS A 1 112 ? 25.344 -11.839 -17.289 1.00 55.31 112 HIS A O 1
ATOM 932 N N . THR A 1 113 ? 24.455 -12.800 -15.475 1.00 50.91 113 THR A N 1
ATOM 933 C CA . THR 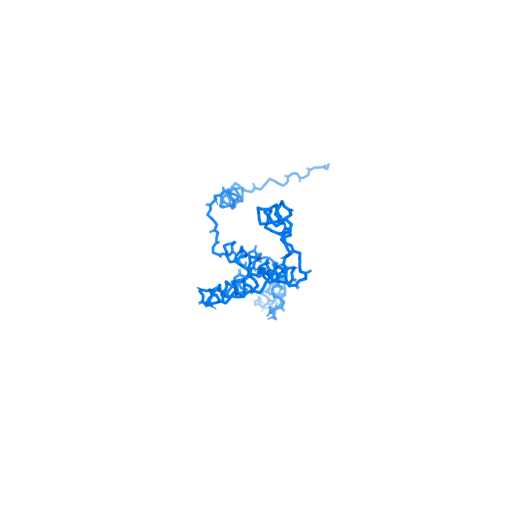A 1 113 ? 25.080 -14.119 -15.648 1.00 50.91 113 THR A CA 1
ATOM 934 C C . THR A 1 113 ? 24.627 -14.834 -16.929 1.00 50.91 113 THR A C 1
ATOM 936 O O . THR A 1 113 ? 25.020 -15.967 -17.188 1.00 50.91 113 THR A O 1
ATOM 939 N N . SER A 1 114 ? 23.836 -14.168 -17.769 1.00 50.38 114 SER A N 1
ATOM 940 C CA . SER A 1 114 ? 23.449 -14.568 -19.115 1.00 50.38 114 SER A CA 1
ATOM 941 C C . SER A 1 114 ? 24.464 -14.214 -20.211 1.00 50.38 114 SER A C 1
ATOM 943 O O . SER A 1 114 ? 24.261 -14.638 -21.348 1.00 50.38 114 SER A O 1
ATOM 945 N N . ALA A 1 115 ? 25.598 -13.569 -19.913 1.00 45.84 115 ALA A N 1
ATOM 946 C CA . ALA A 1 115 ? 26.746 -13.609 -20.822 1.00 45.84 115 ALA A CA 1
ATOM 947 C C . ALA A 1 115 ? 27.439 -14.983 -20.735 1.00 45.84 115 ALA A C 1
ATOM 949 O O . ALA A 1 115 ? 28.488 -15.159 -20.118 1.00 45.84 115 ALA A O 1
ATOM 950 N N . ARG A 1 116 ? 26.834 -15.985 -21.387 1.00 53.59 116 ARG A N 1
ATOM 951 C CA . ARG A 1 116 ? 27.596 -17.078 -21.999 1.00 53.59 116 ARG A CA 1
ATOM 952 C C . ARG A 1 116 ? 28.551 -16.440 -23.001 1.00 53.59 116 ARG A C 1
ATOM 954 O O . ARG A 1 116 ? 28.156 -16.120 -24.115 1.00 53.59 116 ARG A O 1
ATOM 961 N N . GLY A 1 117 ? 29.785 -16.237 -22.589 1.00 56.75 117 GLY A N 1
ATOM 962 C CA . GLY A 1 117 ? 30.826 -15.683 -23.434 1.00 56.75 117 GLY A CA 1
ATOM 963 C C . GLY A 1 117 ? 32.020 -15.406 -22.554 1.00 56.75 117 GLY A C 1
ATOM 964 O O . GLY A 1 117 ? 31.878 -14.778 -21.514 1.00 56.75 117 GLY A O 1
ATOM 965 N N . LEU A 1 118 ? 33.133 -16.013 -22.922 1.00 53.53 118 LEU A N 1
ATOM 966 C CA . LEU A 1 118 ? 34.426 -16.047 -22.258 1.00 53.53 118 LEU A CA 1
ATOM 967 C C . LEU A 1 118 ? 34.797 -14.755 -21.499 1.00 53.53 118 LEU A C 1
ATOM 969 O O . LEU A 1 118 ? 34.446 -13.643 -21.882 1.00 53.53 118 LEU A O 1
ATOM 973 N N . SER A 1 119 ? 35.543 -14.904 -20.398 1.00 64.25 119 SER A N 1
ATOM 974 C CA . SER A 1 119 ? 36.198 -13.761 -19.745 1.00 64.25 119 SER A CA 1
ATOM 975 C C . SER A 1 119 ? 36.986 -12.985 -20.800 1.00 64.25 119 SER A C 1
ATOM 977 O O . SER A 1 119 ? 37.691 -13.621 -21.571 1.00 64.25 119 SER A O 1
ATOM 979 N N . GLY A 1 120 ? 36.935 -11.648 -20.814 1.00 61.91 120 GLY A N 1
ATOM 980 C CA . GLY A 1 120 ? 37.671 -10.846 -21.807 1.00 61.91 120 GLY A CA 1
ATOM 981 C C . GLY A 1 120 ? 39.167 -11.182 -21.903 1.00 61.91 120 GLY A C 1
ATOM 982 O O . GLY A 1 120 ? 39.761 -11.025 -22.958 1.00 61.91 120 GLY A O 1
ATOM 983 N N . LYS A 1 121 ? 39.755 -11.760 -20.844 1.00 65.56 121 LYS A N 1
ATOM 984 C CA . LYS A 1 121 ? 41.110 -12.331 -20.880 1.00 65.56 121 LYS A CA 1
ATOM 985 C C . LYS A 1 121 ? 41.277 -13.480 -21.878 1.00 65.56 121 LYS A C 1
ATOM 987 O O . LYS A 1 121 ? 42.318 -13.578 -22.502 1.00 65.56 121 LYS A O 1
ATOM 992 N N . ALA A 1 122 ? 40.282 -14.350 -21.996 1.00 65.94 122 ALA A N 1
ATOM 993 C CA . ALA A 1 122 ? 40.291 -15.465 -22.932 1.00 65.94 122 ALA A CA 1
ATOM 994 C C . ALA A 1 122 ? 40.026 -15.007 -24.377 1.00 65.94 122 ALA A C 1
ATOM 996 O O . ALA A 1 122 ? 40.562 -15.628 -25.284 1.00 65.94 122 ALA A O 1
ATOM 997 N N . ASP A 1 123 ? 39.280 -13.916 -24.598 1.00 65.81 123 ASP A N 1
ATOM 998 C CA . ASP A 1 123 ? 39.165 -13.298 -25.931 1.00 65.81 123 ASP A CA 1
ATOM 999 C C . ASP A 1 123 ? 40.483 -12.619 -26.351 1.00 65.81 123 ASP A C 1
ATOM 1001 O O . ASP A 1 123 ? 40.909 -12.751 -27.496 1.00 65.81 123 ASP A O 1
ATOM 1005 N N . GLU A 1 124 ? 41.167 -11.939 -25.421 1.00 71.50 124 GLU A N 1
ATOM 1006 C CA . GLU A 1 124 ? 42.503 -11.363 -25.648 1.00 71.50 124 GLU A CA 1
ATOM 1007 C C . GLU A 1 124 ? 43.555 -12.454 -25.920 1.00 71.50 124 GLU A C 1
ATOM 1009 O O . GLU A 1 124 ? 44.312 -12.353 -26.882 1.00 71.50 124 GLU A O 1
ATOM 1014 N N . GLU A 1 125 ? 43.552 -13.541 -25.141 1.00 73.88 125 GLU A N 1
ATOM 1015 C CA . GLU A 1 125 ? 44.461 -14.679 -25.332 1.00 73.88 125 GLU A CA 1
ATOM 1016 C C . GLU A 1 125 ? 44.200 -15.416 -26.661 1.00 73.88 125 GLU A C 1
ATOM 1018 O O . GLU A 1 125 ? 45.140 -15.890 -27.295 1.00 73.88 125 GLU A O 1
ATOM 1023 N N . LEU A 1 126 ? 42.949 -15.467 -27.142 1.00 66.94 126 LEU A N 1
ATOM 1024 C CA . LEU A 1 126 ? 42.620 -16.035 -28.456 1.00 66.94 126 LEU A CA 1
ATOM 1025 C C . LEU A 1 126 ? 43.188 -15.186 -29.607 1.00 66.94 126 LEU A C 1
ATOM 1027 O O . LEU A 1 126 ? 43.702 -15.735 -30.578 1.00 66.94 126 LEU A O 1
ATOM 1031 N N . LEU A 1 127 ? 43.130 -13.854 -29.487 1.00 70.44 127 LEU A N 1
ATOM 1032 C CA . LEU A 1 127 ? 43.684 -12.926 -30.481 1.00 70.44 127 LEU A CA 1
ATOM 1033 C C . LEU A 1 127 ? 45.214 -13.007 -30.563 1.00 70.44 127 LEU A C 1
ATOM 1035 O O . LEU A 1 127 ? 45.773 -12.889 -31.654 1.00 70.44 127 LEU A O 1
ATOM 1039 N N . ASP A 1 128 ? 45.883 -13.253 -29.436 1.00 69.12 128 ASP A N 1
ATOM 1040 C CA . ASP A 1 128 ? 47.337 -13.436 -29.389 1.00 69.12 128 ASP A CA 1
ATOM 1041 C C . ASP A 1 128 ? 47.779 -14.774 -30.016 1.00 69.12 128 ASP A C 1
ATOM 1043 O O . ASP A 1 128 ? 48.871 -14.866 -30.584 1.00 69.12 128 ASP A O 1
ATOM 1047 N N . LEU A 1 129 ? 46.925 -15.805 -29.964 1.00 68.38 129 LEU A N 1
ATOM 1048 C CA . LEU A 1 129 ? 47.170 -17.122 -30.569 1.00 68.38 129 LEU A CA 1
ATOM 1049 C C . LEU A 1 129 ? 46.824 -17.187 -32.068 1.00 68.38 129 LEU A C 1
ATOM 1051 O O . LEU A 1 129 ? 47.356 -18.047 -32.770 1.00 68.38 129 LEU A O 1
ATOM 1055 N N . GLU A 1 130 ? 45.980 -16.280 -32.573 1.00 61.62 130 GLU A N 1
ATOM 1056 C CA . GLU A 1 130 ? 45.676 -16.133 -34.008 1.00 61.62 130 GLU A CA 1
ATOM 1057 C C . GLU A 1 130 ? 46.638 -15.184 -34.754 1.00 61.62 130 GLU A C 1
ATOM 1059 O O . GLU A 1 130 ? 46.462 -14.903 -35.945 1.00 61.62 130 GLU A O 1
ATOM 1064 N N . GLY A 1 131 ? 47.708 -14.725 -34.096 1.00 61.12 131 GLY A N 1
ATOM 1065 C CA . GLY A 1 131 ? 48.843 -14.102 -34.774 1.00 61.12 131 GLY A CA 1
ATOM 1066 C C . GLY A 1 131 ? 49.480 -15.074 -35.783 1.00 61.12 131 GLY A C 1
ATOM 1067 O O . GLY A 1 131 ? 49.642 -16.258 -35.479 1.00 61.12 131 GLY A O 1
ATOM 1068 N N . PRO A 1 132 ? 49.844 -14.626 -37.002 1.00 51.31 132 PRO A N 1
ATOM 1069 C CA . PRO A 1 132 ? 50.257 -15.519 -38.075 1.00 51.31 132 PRO A CA 1
ATOM 1070 C C . PRO A 1 132 ? 51.523 -16.274 -37.676 1.00 51.31 132 PRO A C 1
ATOM 1072 O O . PRO A 1 132 ? 52.592 -15.685 -37.529 1.00 51.31 132 PRO A O 1
ATOM 1075 N N . GLY A 1 133 ? 51.396 -17.594 -37.541 1.00 58.00 133 GLY A N 1
ATOM 1076 C CA . GLY A 1 133 ? 52.535 -18.477 -37.370 1.00 58.00 133 GLY A CA 1
ATOM 1077 C C . GLY A 1 133 ? 53.527 -18.305 -38.517 1.00 58.00 133 GLY A C 1
ATOM 1078 O O . GLY A 1 133 ? 53.189 -18.564 -39.675 1.00 58.00 133 GLY A O 1
ATOM 1079 N N . ARG A 1 134 ? 54.749 -17.893 -38.174 1.00 39.72 134 ARG A N 1
ATOM 1080 C CA . ARG A 1 134 ? 56.000 -18.284 -38.831 1.00 39.72 134 ARG A CA 1
ATOM 1081 C C . ARG A 1 134 ? 57.175 -18.114 -37.883 1.00 39.72 134 ARG A C 1
ATOM 1083 O O . ARG A 1 134 ? 57.347 -16.993 -37.363 1.00 39.72 134 ARG A O 1
#

Organism: Dissostichus eleginoides (NCBI:txid100907)

Foldseek 3Di:
DDDPPDDPPVVVVVVVVVVVVVPDPPCPPLNVVVVLVVVLVVLVVCLVCLLVQHNVVPVVVVCVCVVVVNGSVVCNVVSSVVSVVVSVVSCVVCVPPPCVVVVCVVPVPPPPVPPPDDDVVVVVVVVVVPDDDD